Protein AF-A0A8J5WUC3-F1 (afdb_monomer)

Sequence (95 aa):
MAELIPGMQDDTVRTTLDTGCGIASWGGDLFGRGIMTLSLAPRDNHEAQVQFALERGIPTILGIISTQRLPFPSGAFDMAHCSRCLIPWTEFGGL

InterPro domains:
  IPR004159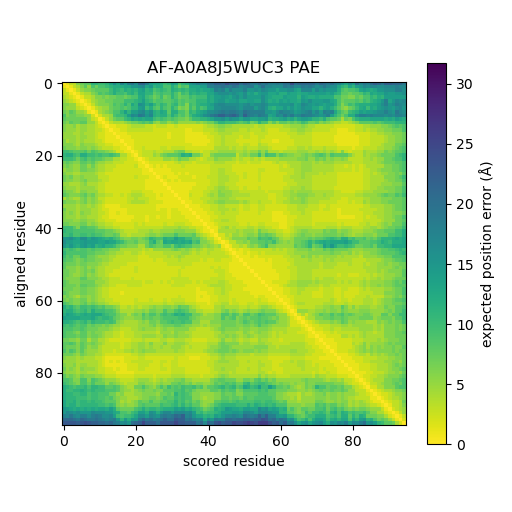 Putative S-adenosyl-L-methionine-dependent methyltransferase [PF03141] (2-94)
  IPR004159 Putative S-adenosyl-L-methionine-dependent methyltransferase [PTHR10108] (4-94)

Radius of gyration: 13.29 Å; Cα contacts (8 Å, |Δi|>4): 151; chains: 1; bounding box: 34×34×25 Å

Mean predicted aligned error: 5.8 Å

pLDDT: mean 82.18, std 10.24, range [51.19, 94.5]

Solvent-accessible surface area (backbone atoms only — not comparable to full-atom values): 5601 Å² total; per-residue (Å²): 88,44,91,84,41,81,86,42,56,76,85,76,56,54,33,30,36,33,34,48,32,59,56,28,61,65,39,46,58,38,42,78,71,71,24,48,29,44,21,30,29,60,80,56,98,53,57,66,30,42,52,52,19,44,76,72,70,36,53,58,46,76,41,57,74,71,86,40,83,71,102,60,64,88,82,72,42,72,39,79,46,65,56,88,55,89,53,59,56,71,58,92,72,51,128

Organism: Zizania palustris (NCBI:txid103762)

Secondary structure (DSSP, 8-state):
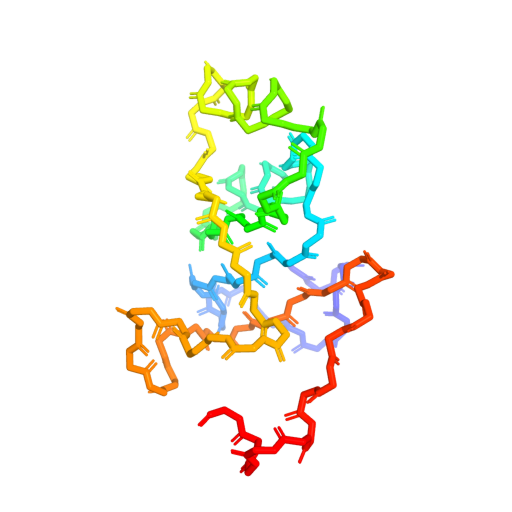-TTTSTT--TTS--EEEEES-TTTHHHHHHHHTT-EEEEEEESSTTHHHHHHHHHTT--EEEE-TTTS--SS-TT--SEEEESS----TTGGG--

Nearest PDB structures (foldseek):
  2azt-assembly1_A-2  TM=7.619E-01  e=1.896E-02  Homo sapiens
  7zkg-assembly1_A  TM=7.233E-01  e=3.224E-02  Streptomyces griseofuscus
  5d87-assembly1_A-2  TM=7.386E-01  e=1.387E-01  Staphylococcus aureus subsp. aureus str. Newman
  6zs7-assembly2_B  TM=6.566E-01  e=1.808E-01  Toxoplasma gondii ME49
  7mfj-assembly1_BBB  TM=5.576E-01  e=9.316E-02  Tetranychus urticae

Foldseek 3Di:
DCVVPPPDDPPLWAEEEEECCLLVPVLVVCVVVNHQYEYEYEPDPRVVSQVNNVVVVRHYDYDDQQPDDDPDDPPPGSYYHYDPDPRPCPPPPHD

Structure (mmCIF, N/CA/C/O backbone):
data_AF-A0A8J5WUC3-F1
#
_entry.id   AF-A0A8J5WUC3-F1
#
loop_
_atom_site.group_PDB
_atom_site.id
_atom_site.type_symbol
_atom_site.label_atom_id
_atom_site.label_alt_id
_atom_site.label_comp_id
_atom_site.label_asym_id
_atom_site.label_entity_id
_atom_site.label_seq_id
_atom_site.pdbx_PDB_ins_code
_atom_site.Cartn_x
_atom_site.Cartn_y
_atom_site.Cartn_z
_atom_site.occupancy
_atom_site.B_iso_or_equiv
_atom_site.auth_seq_id
_atom_site.auth_comp_id
_atom_site.auth_asym_id
_atom_site.auth_atom_id
_atom_site.pdbx_PDB_model_num
ATOM 1 N N . MET A 1 1 ? -17.791 2.010 0.852 1.00 58.31 1 MET A N 1
ATOM 2 C CA . MET A 1 1 ? -16.861 0.939 0.405 1.00 58.31 1 MET A CA 1
ATOM 3 C C . MET A 1 1 ? -17.519 -0.224 -0.344 1.00 58.31 1 MET A C 1
ATOM 5 O O . MET A 1 1 ? -16.850 -0.849 -1.162 1.00 58.31 1 MET A O 1
ATOM 9 N N . ALA A 1 2 ? -18.810 -0.493 -0.132 1.00 59.56 2 ALA A N 1
ATOM 10 C CA . ALA A 1 2 ? -19.521 -1.616 -0.756 1.00 59.56 2 ALA A CA 1
ATOM 11 C C . ALA A 1 2 ? -19.487 -1.666 -2.303 1.00 59.56 2 ALA A C 1
ATOM 13 O O . ALA A 1 2 ? -19.662 -2.737 -2.874 1.00 59.56 2 ALA A O 1
ATOM 14 N N . GLU A 1 3 ? -19.260 -0.530 -2.975 1.00 64.56 3 GLU A N 1
ATOM 15 C CA . GLU A 1 3 ? -19.136 -0.449 -4.441 1.00 64.56 3 GLU A CA 1
ATOM 16 C C . GLU A 1 3 ? -17.782 -0.970 -4.963 1.00 64.56 3 GLU A C 1
ATOM 18 O O . GLU A 1 3 ? -17.712 -1.501 -6.067 1.00 64.56 3 GLU A O 1
ATOM 23 N N . LEU A 1 4 ? -16.713 -0.862 -4.162 1.00 66.19 4 LEU A N 1
ATOM 24 C CA . LEU A 1 4 ? -15.366 -1.333 -4.511 1.00 66.19 4 LEU A CA 1
ATOM 25 C C . LEU A 1 4 ? -15.168 -2.809 -4.139 1.00 66.19 4 LEU A C 1
ATOM 27 O O . LEU A 1 4 ? -14.581 -3.566 -4.908 1.00 66.19 4 LEU A O 1
ATOM 31 N N . ILE A 1 5 ? -15.647 -3.216 -2.957 1.00 70.00 5 ILE A N 1
ATOM 32 C CA . ILE A 1 5 ? -15.571 -4.597 -2.465 1.00 70.00 5 ILE A CA 1
ATOM 33 C C . ILE A 1 5 ? -16.943 -4.982 -1.894 1.00 70.00 5 ILE A C 1
ATOM 35 O O . ILE A 1 5 ? -17.347 -4.448 -0.853 1.00 70.00 5 ILE A O 1
ATOM 39 N N . PRO A 1 6 ? -17.671 -5.910 -2.543 1.00 67.50 6 PRO A N 1
ATOM 40 C CA . PRO A 1 6 ? -18.962 -6.372 -2.054 1.00 67.50 6 PRO A CA 1
ATOM 41 C C . PRO A 1 6 ? -18.855 -6.922 -0.628 1.00 67.50 6 PRO A C 1
ATOM 43 O O . PRO A 1 6 ? -18.010 -7.765 -0.338 1.00 67.50 6 PRO A O 1
ATOM 46 N N . GLY A 1 7 ? -19.721 -6.448 0.269 1.00 66.94 7 GLY A N 1
ATOM 47 C CA . GLY A 1 7 ? -19.759 -6.891 1.667 1.00 66.94 7 GLY A CA 1
ATOM 48 C C . GLY A 1 7 ? -18.855 -6.113 2.630 1.00 66.94 7 GLY A C 1
ATOM 49 O O . GLY A 1 7 ? -19.002 -6.283 3.839 1.00 66.94 7 GLY A O 1
ATOM 50 N N . MET A 1 8 ? -17.992 -5.214 2.144 1.00 67.31 8 MET A N 1
ATOM 51 C CA . MET A 1 8 ? -17.302 -4.266 3.021 1.00 67.31 8 MET A CA 1
ATOM 52 C C . MET A 1 8 ? -18.237 -3.131 3.439 1.00 67.31 8 MET A C 1
ATOM 54 O O . MET A 1 8 ? -18.604 -2.272 2.631 1.00 67.31 8 MET A O 1
ATOM 58 N N . GLN A 1 9 ? -18.599 -3.129 4.720 1.00 67.81 9 GLN A N 1
ATOM 59 C CA . GLN A 1 9 ? -19.277 -2.004 5.359 1.00 67.81 9 GLN A CA 1
ATOM 60 C C . GLN A 1 9 ? -18.275 -0.875 5.617 1.00 67.81 9 GLN A C 1
ATOM 62 O O . GLN A 1 9 ? -17.069 -1.116 5.744 1.00 67.81 9 GLN A O 1
ATOM 67 N N . ASP A 1 10 ? -18.763 0.358 5.689 1.00 70.69 10 ASP A N 1
ATOM 68 C CA . ASP A 1 10 ? -17.921 1.492 6.063 1.00 70.69 10 ASP A CA 1
ATOM 69 C C . ASP A 1 10 ? -17.346 1.268 7.486 1.00 70.69 10 ASP A C 1
ATOM 71 O O . ASP A 1 10 ? -17.931 0.543 8.291 1.00 70.69 10 ASP A O 1
ATOM 75 N N . ASP A 1 11 ? -16.148 1.794 7.758 1.00 73.94 11 ASP A N 1
ATOM 76 C CA . ASP A 1 11 ? -15.333 1.589 8.978 1.00 73.94 11 ASP A CA 1
ATOM 77 C C . ASP A 1 11 ? -14.747 0.187 9.246 1.00 73.94 11 ASP A C 1
ATOM 79 O O . ASP A 1 11 ? -13.982 0.033 10.203 1.00 73.94 11 ASP A O 1
ATOM 83 N N . THR A 1 12 ? -15.026 -0.827 8.417 1.00 83.62 12 THR A N 1
ATOM 84 C CA . THR A 1 12 ? -14.424 -2.173 8.588 1.00 83.62 12 THR A CA 1
ATOM 85 C C . THR A 1 12 ? -12.935 -2.236 8.251 1.00 83.62 12 THR A C 1
ATOM 87 O O . THR A 1 12 ? -12.232 -3.106 8.755 1.00 83.62 12 THR A O 1
ATOM 90 N N . VAL A 1 13 ? -12.456 -1.315 7.415 1.00 88.38 13 VAL A N 1
ATOM 91 C CA . VAL A 1 13 ? -11.060 -1.206 6.982 1.00 88.38 13 VAL A CA 1
ATOM 92 C C . VAL A 1 13 ? -10.614 0.220 7.230 1.00 88.38 13 VAL A C 1
ATOM 94 O O . VAL A 1 13 ? -11.255 1.165 6.772 1.00 88.38 13 VAL A O 1
ATOM 97 N N . ARG A 1 14 ? -9.521 0.372 7.971 1.00 90.69 14 ARG A N 1
ATOM 98 C CA . ARG A 1 14 ? -8.936 1.658 8.356 1.00 90.69 14 ARG A CA 1
ATOM 99 C C . ARG A 1 14 ? -7.525 1.803 7.826 1.00 90.69 14 ARG A C 1
ATOM 101 O O . ARG A 1 14 ? -7.120 2.917 7.500 1.00 90.69 14 ARG A O 1
ATOM 108 N N . THR A 1 15 ? -6.794 0.695 7.729 1.00 93.56 15 THR A N 1
ATOM 109 C CA . THR A 1 15 ? -5.437 0.661 7.191 1.00 93.56 15 THR A CA 1
ATOM 110 C C . THR A 1 15 ? -5.318 -0.330 6.043 1.00 93.56 15 THR A C 1
ATOM 112 O O . THR A 1 15 ? -5.904 -1.412 6.041 1.00 93.56 15 THR A O 1
ATOM 115 N N . THR A 1 16 ? -4.559 0.043 5.020 1.00 92.81 16 THR A N 1
ATOM 116 C CA . THR A 1 16 ? -4.377 -0.783 3.824 1.00 92.81 16 THR A CA 1
ATOM 117 C C . THR A 1 16 ? -2.929 -0.747 3.355 1.00 92.81 16 THR A C 1
ATOM 119 O O . THR A 1 16 ? -2.295 0.307 3.362 1.00 92.81 16 THR A O 1
ATOM 122 N N . LEU A 1 17 ? -2.407 -1.900 2.943 1.00 91.56 17 LEU A N 1
ATOM 123 C CA . LEU A 1 17 ? -1.117 -2.026 2.272 1.00 91.56 17 LEU A CA 1
ATOM 124 C C . LEU A 1 17 ? -1.344 -2.154 0.760 1.00 91.56 17 LEU A C 1
ATOM 126 O O . LEU A 1 17 ? -1.941 -3.132 0.318 1.00 91.56 17 LEU A O 1
ATOM 130 N N . ASP A 1 18 ? -0.854 -1.202 -0.031 1.00 91.56 18 ASP A N 1
ATOM 131 C CA . ASP A 1 18 ? -0.922 -1.233 -1.498 1.00 91.56 18 ASP A CA 1
ATOM 132 C C . ASP A 1 18 ? 0.452 -1.554 -2.089 1.00 91.56 18 ASP A C 1
ATOM 134 O O . ASP A 1 18 ? 1.362 -0.731 -2.057 1.00 91.56 18 ASP A O 1
ATOM 138 N N . THR A 1 19 ? 0.629 -2.759 -2.622 1.00 88.19 19 THR A N 1
ATOM 139 C CA . THR A 1 19 ? 1.902 -3.200 -3.206 1.00 88.19 19 THR A CA 1
ATOM 140 C C . THR A 1 19 ? 1.893 -3.084 -4.728 1.00 88.19 19 THR A C 1
ATOM 142 O O . THR A 1 19 ? 0.892 -3.367 -5.391 1.00 88.19 19 THR A O 1
ATOM 145 N N . GLY A 1 20 ? 3.025 -2.667 -5.304 1.00 81.56 20 GLY A N 1
ATOM 146 C CA . GLY A 1 20 ? 3.103 -2.399 -6.744 1.00 81.56 20 GLY A CA 1
ATOM 147 C C . GLY A 1 20 ? 2.277 -1.171 -7.134 1.00 81.56 20 GLY A C 1
ATOM 148 O O . GLY A 1 20 ? 1.608 -1.170 -8.164 1.00 81.56 20 GLY A O 1
ATOM 149 N N . CYS A 1 21 ? 2.294 -0.146 -6.281 1.00 81.50 21 CYS A N 1
ATOM 150 C CA . CYS A 1 21 ? 1.393 1.004 -6.334 1.00 81.50 21 CYS A CA 1
ATOM 151 C C . CYS A 1 21 ? 1.694 2.003 -7.467 1.00 81.50 21 CYS A C 1
ATOM 153 O O . CYS A 1 21 ? 0.871 2.871 -7.761 1.00 81.50 21 CYS A O 1
ATOM 155 N N . GLY A 1 22 ? 2.883 1.933 -8.079 1.00 84.62 22 GLY A N 1
ATOM 156 C CA . GLY A 1 22 ? 3.373 2.939 -9.022 1.00 84.62 22 GLY A CA 1
ATOM 157 C C . GLY A 1 22 ? 3.286 4.348 -8.426 1.00 84.62 22 GLY A C 1
ATOM 158 O O . GLY A 1 22 ? 3.934 4.643 -7.428 1.00 84.62 22 GLY A O 1
ATOM 159 N N . ILE A 1 23 ? 2.412 5.189 -8.991 1.00 89.00 23 ILE A N 1
ATOM 160 C CA . ILE A 1 23 ? 2.115 6.558 -8.518 1.00 89.00 23 ILE A CA 1
ATOM 161 C C . ILE A 1 23 ? 1.060 6.636 -7.390 1.00 89.00 23 ILE A C 1
ATOM 163 O O . ILE A 1 23 ? 0.484 7.700 -7.161 1.00 89.00 23 ILE A O 1
ATOM 167 N N . ALA A 1 24 ? 0.767 5.516 -6.724 1.00 92.31 24 ALA A N 1
ATOM 168 C CA . ALA A 1 24 ? -0.159 5.399 -5.591 1.00 92.31 24 ALA A CA 1
ATOM 169 C C . ALA A 1 24 ? -1.605 5.856 -5.876 1.00 92.31 24 ALA A C 1
ATOM 171 O O . ALA A 1 24 ? -2.292 6.386 -5.003 1.00 92.31 24 ALA A O 1
ATOM 172 N N . SER A 1 25 ? -2.095 5.649 -7.103 1.00 90.50 25 SER A N 1
ATOM 173 C CA . SER A 1 25 ? -3.4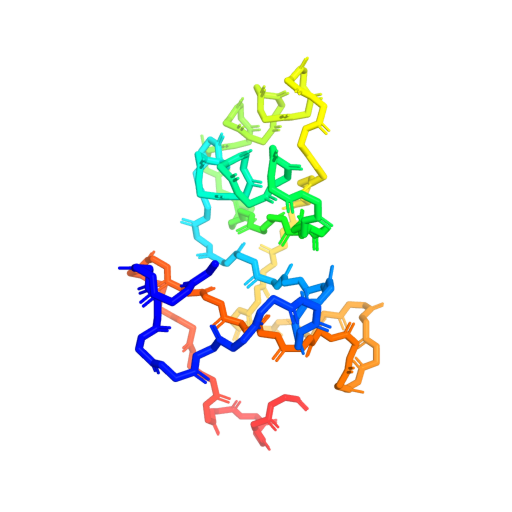43 6.084 -7.506 1.00 90.50 25 SER A CA 1
ATOM 174 C C . SER A 1 25 ? -4.552 5.475 -6.646 1.00 90.50 25 SER A C 1
ATOM 176 O O . SER A 1 25 ? -5.479 6.182 -6.259 1.00 90.50 25 SER A O 1
ATOM 178 N N . TRP A 1 26 ? -4.457 4.178 -6.341 1.00 90.12 26 TRP A N 1
ATOM 179 C CA . TRP A 1 26 ? -5.463 3.482 -5.539 1.00 90.12 26 TRP A CA 1
ATOM 180 C C . TRP A 1 26 ? -5.404 3.901 -4.069 1.00 90.12 26 TRP A C 1
ATOM 182 O O . TRP A 1 26 ? -6.434 4.250 -3.495 1.00 90.12 26 TRP A O 1
ATOM 192 N N . GLY A 1 27 ? -4.198 3.995 -3.497 1.00 90.94 27 GLY A N 1
ATOM 193 C CA . GLY A 1 27 ? -4.014 4.564 -2.163 1.00 90.94 27 GLY A CA 1
ATOM 194 C C . GLY A 1 27 ? -4.555 5.990 -2.036 1.00 90.94 27 GLY A C 1
ATOM 195 O O . GLY A 1 27 ? -5.135 6.330 -1.010 1.00 90.94 27 GLY A O 1
ATOM 196 N N . GLY A 1 28 ? -4.455 6.801 -3.093 1.00 91.62 28 GLY A N 1
ATOM 197 C CA . GLY A 1 28 ? -5.072 8.126 -3.153 1.00 91.62 28 GLY A CA 1
ATOM 198 C C . GLY A 1 28 ? -6.604 8.115 -3.151 1.00 91.62 28 GLY A C 1
ATOM 199 O O . GLY A 1 28 ? -7.205 8.924 -2.443 1.00 91.62 28 GLY A O 1
ATOM 200 N N . ASP A 1 29 ? -7.244 7.202 -3.892 1.00 90.50 29 ASP A N 1
ATOM 201 C CA . ASP A 1 29 ? -8.710 7.048 -3.864 1.00 90.50 29 ASP A CA 1
ATOM 202 C C . ASP A 1 2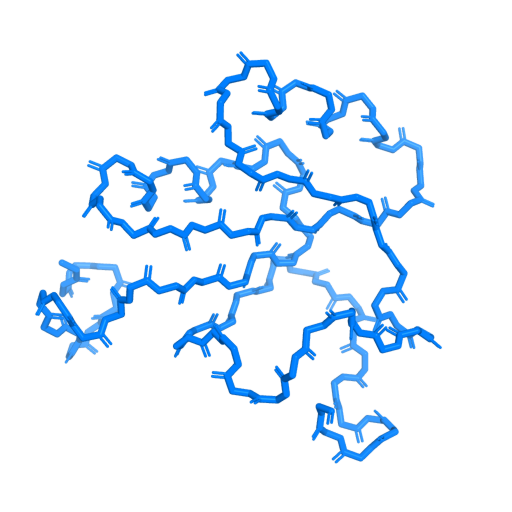9 ? -9.199 6.622 -2.471 1.00 90.50 29 ASP A C 1
ATOM 204 O O . ASP A 1 29 ? -10.143 7.204 -1.937 1.00 90.50 29 ASP A O 1
ATOM 208 N N . LEU A 1 30 ? -8.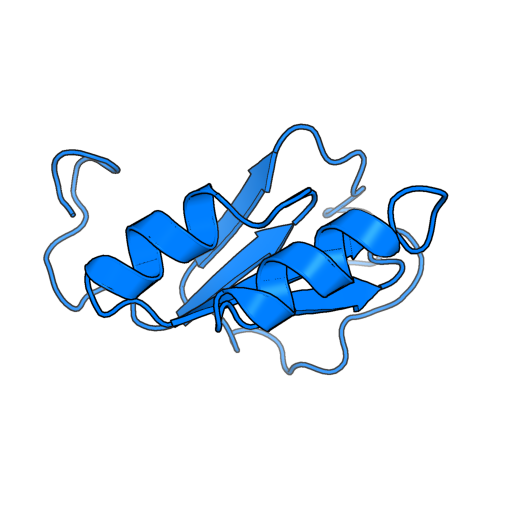504 5.671 -1.837 1.00 89.62 30 LEU A N 1
ATOM 209 C CA . LEU A 1 30 ? -8.810 5.218 -0.479 1.00 89.62 30 LEU A CA 1
ATOM 210 C C . LEU A 1 30 ? -8.580 6.305 0.576 1.00 89.62 30 LEU A C 1
ATOM 212 O O . LEU A 1 30 ? -9.402 6.464 1.482 1.00 89.62 30 LEU A O 1
ATOM 216 N N . PHE A 1 31 ? -7.520 7.102 0.434 1.00 88.81 31 PHE A N 1
ATOM 217 C CA . PHE A 1 31 ? -7.242 8.216 1.338 1.00 88.81 31 PHE A CA 1
ATOM 218 C C . PHE A 1 31 ? -8.367 9.258 1.317 1.00 88.81 31 PHE A C 1
ATOM 220 O O . PHE A 1 31 ? -8.817 9.705 2.372 1.00 88.81 31 PHE A O 1
ATOM 227 N N . GLY A 1 32 ? -8.908 9.573 0.132 1.00 84.75 32 GLY A N 1
ATOM 228 C CA . GLY A 1 32 ? -10.081 10.445 -0.016 1.00 84.75 32 GLY A CA 1
ATOM 229 C C . GLY A 1 32 ? -11.355 9.908 0.650 1.00 84.75 32 GLY A C 1
ATOM 230 O O . GLY A 1 32 ? -12.284 10.671 0.908 1.00 84.75 32 GLY A O 1
ATOM 231 N N . ARG A 1 33 ? -11.392 8.610 0.970 1.00 86.00 33 ARG A N 1
ATOM 232 C CA . ARG A 1 33 ? -12.494 7.921 1.659 1.00 86.00 33 ARG A CA 1
ATOM 233 C C . ARG A 1 33 ? -12.217 7.692 3.150 1.00 86.00 33 ARG A C 1
ATOM 235 O O . ARG A 1 33 ? -13.002 7.014 3.805 1.00 86.00 33 ARG A O 1
ATOM 242 N N . GLY A 1 34 ? -11.123 8.240 3.686 1.00 87.75 34 GLY A N 1
ATOM 243 C CA . GLY A 1 34 ? -10.744 8.103 5.096 1.00 87.75 34 GLY A CA 1
ATOM 244 C C . GLY A 1 34 ? -9.999 6.810 5.441 1.00 87.75 34 GLY A C 1
ATOM 245 O O . GLY A 1 34 ? -9.827 6.514 6.621 1.00 87.75 34 GLY A O 1
ATOM 246 N N . ILE A 1 35 ? -9.538 6.049 4.444 1.00 90.62 35 ILE A N 1
ATOM 247 C CA . ILE A 1 35 ? -8.764 4.818 4.645 1.00 90.62 35 ILE A CA 1
ATOM 248 C C . ILE A 1 35 ? -7.278 5.134 4.477 1.00 90.62 35 ILE A C 1
ATOM 250 O O . ILE A 1 35 ? -6.822 5.548 3.407 1.00 90.62 35 ILE A O 1
ATOM 254 N N . MET A 1 36 ? -6.498 4.921 5.536 1.00 92.38 36 MET A N 1
ATOM 255 C CA . MET A 1 36 ? -5.061 5.168 5.519 1.00 92.38 36 MET A CA 1
ATOM 256 C C . MET A 1 36 ? -4.354 4.074 4.718 1.00 92.38 36 MET A C 1
ATOM 258 O O . MET A 1 36 ? -4.217 2.940 5.176 1.00 92.38 36 MET A O 1
ATOM 262 N N . THR A 1 37 ? -3.869 4.421 3.529 1.00 93.81 37 THR A N 1
ATOM 263 C CA . THR A 1 37 ? -3.164 3.469 2.666 1.00 93.81 37 THR A CA 1
ATOM 264 C C . THR A 1 37 ? -1.673 3.751 2.662 1.00 93.81 37 THR A C 1
ATOM 266 O O . THR A 1 37 ? -1.249 4.851 2.313 1.00 93.81 37 THR A O 1
ATOM 269 N N . LEU A 1 38 ? -0.879 2.743 3.019 1.00 93.25 38 LEU A N 1
ATOM 270 C CA . LEU A 1 38 ? 0.557 2.751 2.798 1.00 93.25 38 LEU A CA 1
ATOM 271 C C . LEU A 1 38 ? 0.857 2.082 1.461 1.00 93.25 38 LEU A C 1
ATOM 273 O O . LEU A 1 38 ? 0.644 0.882 1.289 1.00 93.25 38 LEU A O 1
ATOM 277 N N . SER A 1 39 ? 1.387 2.866 0.537 1.00 92.00 39 SER A N 1
ATOM 278 C CA . SER A 1 39 ? 1.767 2.406 -0.791 1.00 92.00 39 SER A CA 1
ATOM 279 C C . SER A 1 39 ? 3.233 1.969 -0.803 1.00 92.00 39 SER A C 1
ATOM 281 O O . SER A 1 39 ? 4.106 2.647 -0.264 1.00 92.00 39 SER A O 1
ATOM 283 N N . LEU A 1 40 ? 3.525 0.815 -1.390 1.00 89.19 40 LEU A N 1
ATOM 284 C CA . LEU A 1 40 ? 4.868 0.267 -1.508 1.00 89.19 40 LEU A CA 1
ATOM 285 C C . LEU A 1 40 ? 5.214 0.076 -2.977 1.00 89.19 40 LEU A C 1
ATOM 287 O O . LEU A 1 40 ? 4.608 -0.740 -3.684 1.00 89.19 40 LEU A O 1
ATOM 291 N N . ALA A 1 41 ? 6.247 0.792 -3.406 1.00 85.81 41 ALA A N 1
ATOM 292 C CA . ALA A 1 41 ? 6.859 0.580 -4.702 1.00 85.81 41 ALA A CA 1
ATOM 293 C C . ALA A 1 41 ? 8.125 -0.278 -4.555 1.00 85.81 41 ALA A C 1
ATOM 295 O O . ALA A 1 41 ? 8.868 -0.128 -3.573 1.00 85.81 41 ALA A O 1
ATOM 296 N N . PRO A 1 42 ? 8.393 -1.173 -5.520 1.00 77.50 42 PRO A N 1
ATOM 297 C CA . PRO A 1 42 ? 9.687 -1.829 -5.607 1.00 77.50 42 PRO A CA 1
ATOM 298 C C . PRO A 1 42 ? 10.796 -0.779 -5.720 1.00 77.50 42 PRO A C 1
ATOM 300 O O . PRO A 1 42 ? 10.636 0.253 -6.371 1.00 77.50 42 PRO A O 1
ATOM 303 N N . ARG A 1 43 ? 11.940 -1.042 -5.084 1.00 77.00 43 ARG A N 1
ATOM 304 C CA . ARG A 1 43 ? 13.141 -0.220 -5.264 1.00 77.00 43 ARG A CA 1
ATOM 305 C C . ARG A 1 43 ? 13.788 -0.524 -6.616 1.00 77.00 43 ARG A C 1
ATOM 307 O O . ARG A 1 43 ? 14.756 -1.277 -6.694 1.00 77.00 43 ARG A O 1
ATOM 314 N N . ASP A 1 44 ? 13.208 0.025 -7.671 1.00 74.25 44 ASP A N 1
ATOM 315 C CA . ASP A 1 44 ? 13.648 -0.134 -9.053 1.00 74.25 44 ASP A CA 1
ATOM 316 C C . ASP A 1 44 ? 13.754 1.233 -9.759 1.00 74.25 44 ASP A C 1
ATOM 318 O O . ASP A 1 44 ? 13.931 2.272 -9.128 1.00 74.25 44 ASP A O 1
ATOM 322 N N . ASN A 1 45 ? 13.677 1.255 -11.086 1.00 75.56 45 ASN A N 1
ATOM 323 C CA . ASN A 1 45 ? 13.725 2.473 -11.895 1.00 75.56 45 ASN A CA 1
ATOM 324 C C . ASN A 1 45 ? 12.520 3.423 -11.705 1.00 75.56 45 ASN A C 1
ATOM 326 O O . ASN A 1 45 ? 12.477 4.471 -12.352 1.00 75.56 45 ASN A O 1
ATOM 330 N N . HIS A 1 46 ? 11.557 3.097 -10.838 1.00 74.31 46 HIS A N 1
ATOM 331 C CA . HIS A 1 46 ? 10.353 3.887 -10.591 1.00 74.31 46 HIS A CA 1
ATOM 332 C C . HIS A 1 46 ? 10.415 4.754 -9.318 1.00 74.31 46 HIS A C 1
ATOM 334 O O . HIS A 1 46 ? 9.376 5.239 -8.875 1.00 74.31 46 HIS A O 1
ATOM 340 N N . GLU A 1 47 ? 11.596 5.033 -8.747 1.00 82.50 47 GLU A N 1
ATOM 341 C CA . GLU A 1 47 ? 11.743 5.912 -7.562 1.00 82.50 47 GLU A CA 1
ATOM 342 C C . GLU A 1 47 ? 11.048 7.281 -7.729 1.00 82.50 47 GLU A C 1
ATOM 344 O O . GLU A 1 47 ? 10.434 7.796 -6.794 1.00 82.50 47 GLU A O 1
ATOM 349 N N . ALA A 1 48 ? 11.048 7.839 -8.944 1.00 86.25 48 ALA A N 1
ATOM 350 C CA . ALA A 1 48 ? 10.348 9.089 -9.249 1.00 86.25 48 ALA A CA 1
ATOM 351 C C . ALA A 1 48 ? 8.818 9.004 -9.055 1.00 86.25 48 ALA A C 1
ATOM 353 O O . ALA A 1 48 ? 8.180 10.006 -8.738 1.00 86.25 48 ALA A O 1
ATOM 354 N N . GLN A 1 49 ? 8.215 7.821 -9.210 1.00 86.25 49 GLN A N 1
ATOM 355 C CA . GLN A 1 49 ? 6.780 7.620 -8.978 1.00 86.25 49 GLN A CA 1
ATOM 356 C C . GLN A 1 49 ? 6.437 7.684 -7.486 1.00 86.25 49 GLN A C 1
ATOM 358 O O . GLN A 1 49 ? 5.396 8.232 -7.126 1.00 86.25 49 GLN A O 1
ATOM 363 N N . VAL A 1 50 ? 7.341 7.203 -6.624 1.00 89.06 50 VAL A N 1
ATOM 364 C CA . VAL A 1 50 ? 7.215 7.338 -5.165 1.00 89.06 50 VAL A CA 1
ATOM 365 C C . VAL A 1 50 ? 7.301 8.797 -4.754 1.00 89.06 50 VAL A C 1
ATOM 367 O O . VAL A 1 50 ? 6.464 9.260 -3.984 1.00 89.06 50 VAL A O 1
ATOM 370 N N . GLN A 1 51 ? 8.265 9.537 -5.302 1.00 90.62 51 GLN A N 1
ATOM 371 C CA . GLN A 1 51 ? 8.387 10.966 -5.029 1.00 90.62 51 GLN A CA 1
ATOM 372 C C . GLN A 1 51 ? 7.110 11.719 -5.426 1.00 90.62 51 GLN A C 1
ATOM 374 O O . GLN A 1 51 ? 6.575 12.487 -4.632 1.00 90.62 51 GLN A O 1
ATOM 379 N N . PHE A 1 52 ? 6.566 11.435 -6.609 1.00 91.69 52 PHE A N 1
ATOM 380 C CA . PHE A 1 52 ? 5.309 12.031 -7.057 1.00 91.69 52 PHE A CA 1
ATOM 381 C C . PHE A 1 52 ? 4.120 11.687 -6.139 1.00 91.69 52 PHE A C 1
ATOM 383 O O . PHE A 1 52 ? 3.286 12.544 -5.848 1.00 91.69 52 PHE A O 1
ATOM 390 N 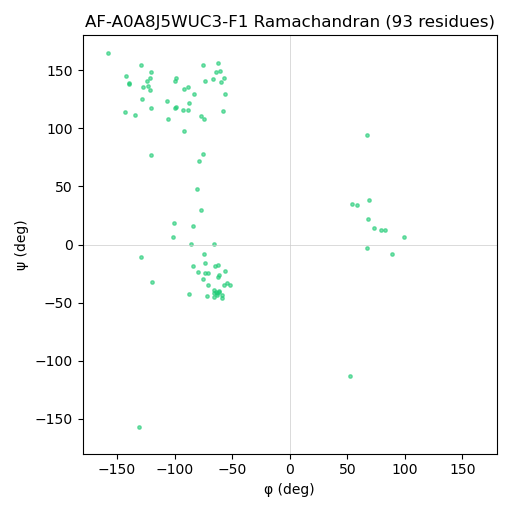N . ALA A 1 53 ? 4.030 10.446 -5.654 1.00 92.56 53 ALA A N 1
ATOM 391 C CA . ALA A 1 53 ? 2.998 10.047 -4.698 1.00 92.56 53 ALA A CA 1
ATOM 392 C C . ALA A 1 53 ? 3.125 10.801 -3.360 1.00 92.56 53 ALA A C 1
ATOM 394 O O . ALA A 1 53 ? 2.123 11.282 -2.822 1.00 92.56 53 ALA A O 1
ATOM 395 N N . LEU A 1 54 ? 4.354 10.969 -2.863 1.00 92.94 54 LEU A N 1
ATOM 396 C CA . LEU A 1 54 ? 4.648 11.738 -1.651 1.00 92.94 54 LEU A CA 1
ATOM 397 C C . LEU A 1 54 ? 4.308 13.226 -1.811 1.00 92.94 54 LEU A C 1
ATOM 399 O O . LEU A 1 54 ? 3.720 13.812 -0.905 1.00 92.94 54 LEU A O 1
ATOM 403 N N . GLU A 1 55 ? 4.597 13.828 -2.967 1.00 94.50 55 GLU A N 1
ATOM 404 C CA . GLU A 1 55 ? 4.223 15.218 -3.287 1.00 94.50 55 GLU A CA 1
ATOM 405 C C . GLU A 1 55 ? 2.704 15.438 -3.291 1.00 94.50 55 GLU A C 1
ATOM 407 O O . GLU A 1 55 ? 2.228 16.537 -3.014 1.00 94.50 55 GLU A O 1
ATOM 412 N N . ARG A 1 56 ? 1.929 14.378 -3.545 1.00 92.25 56 ARG A N 1
ATOM 413 C CA . ARG A 1 56 ? 0.462 14.372 -3.443 1.00 92.25 56 ARG A CA 1
ATOM 414 C C . ARG A 1 56 ? -0.055 14.076 -2.032 1.00 92.25 56 ARG A C 1
ATOM 416 O O . ARG A 1 56 ? -1.268 14.021 -1.840 1.00 92.25 56 ARG A O 1
ATOM 423 N N . GLY A 1 57 ? 0.836 13.877 -1.061 1.00 91.44 57 GLY A N 1
ATOM 424 C CA . GLY A 1 57 ? 0.498 13.571 0.329 1.00 91.44 57 GLY A CA 1
ATOM 425 C C . GLY A 1 57 ? 0.107 12.114 0.582 1.00 91.44 57 GLY A C 1
ATOM 426 O O . GLY A 1 57 ? -0.418 11.816 1.652 1.00 91.44 57 GLY A O 1
ATOM 427 N N . ILE A 1 58 ? 0.346 11.206 -0.372 1.00 93.50 58 ILE A N 1
ATOM 428 C CA . ILE A 1 58 ? 0.009 9.790 -0.211 1.00 93.50 58 ILE A CA 1
ATOM 429 C C . ILE A 1 58 ? 1.177 9.062 0.464 1.00 93.50 58 ILE A C 1
ATOM 431 O O . ILE A 1 58 ? 2.286 9.063 -0.086 1.00 93.50 58 ILE A O 1
ATOM 435 N N . PRO A 1 59 ? 0.967 8.414 1.627 1.00 93.56 59 PRO A N 1
ATOM 436 C CA . PRO A 1 59 ? 2.020 7.670 2.306 1.00 93.56 59 PRO A CA 1
ATOM 437 C C . PRO A 1 59 ? 2.581 6.580 1.395 1.00 93.56 59 PRO A C 1
ATOM 439 O O . PRO A 1 59 ? 1.880 5.635 1.033 1.00 93.56 59 PRO A O 1
ATOM 442 N N . THR A 1 60 ? 3.851 6.716 1.017 1.00 92.69 60 THR A N 1
ATOM 443 C CA . THR A 1 60 ? 4.506 5.800 0.080 1.00 92.69 60 THR A CA 1
ATOM 444 C C . THR A 1 60 ? 5.931 5.504 0.531 1.00 92.69 60 THR A C 1
ATOM 446 O O . THR A 1 60 ? 6.643 6.404 0.973 1.00 92.69 60 THR A O 1
ATOM 449 N N . ILE A 1 61 ? 6.356 4.245 0.426 1.00 88.88 61 ILE A N 1
ATOM 450 C CA . ILE A 1 61 ? 7.714 3.800 0.752 1.00 88.88 61 ILE A CA 1
ATOM 451 C C . ILE A 1 61 ? 8.321 2.972 -0.381 1.00 88.88 61 ILE A C 1
ATOM 453 O O . ILE A 1 61 ? 7.617 2.321 -1.155 1.00 88.88 61 ILE A O 1
ATOM 457 N N . LEU A 1 62 ? 9.651 2.966 -0.440 1.00 87.06 62 LEU A N 1
ATOM 458 C CA . LEU A 1 62 ? 10.419 2.022 -1.249 1.00 87.06 62 LEU A CA 1
ATOM 459 C C . LEU A 1 62 ? 10.690 0.756 -0.432 1.00 87.06 62 LEU A C 1
ATOM 461 O O . LEU A 1 62 ? 11.094 0.839 0.729 1.00 87.06 62 LEU A O 1
ATOM 465 N N . GLY A 1 63 ? 10.518 -0.416 -1.041 1.00 81.19 63 GLY A N 1
ATOM 466 C CA . GLY A 1 63 ? 10.792 -1.696 -0.385 1.00 81.19 63 GLY A CA 1
ATOM 467 C C . GLY A 1 63 ? 11.048 -2.838 -1.366 1.00 81.19 63 GLY A C 1
ATOM 468 O O . GLY A 1 63 ? 10.758 -2.732 -2.554 1.00 81.19 63 GLY A O 1
ATOM 469 N N . ILE A 1 64 ? 11.601 -3.948 -0.866 1.00 79.06 64 ILE A N 1
ATOM 470 C CA . ILE A 1 64 ? 11.838 -5.180 -1.639 1.00 79.06 64 ILE A CA 1
ATOM 471 C C . ILE A 1 64 ? 11.077 -6.321 -0.963 1.00 79.06 64 ILE A C 1
ATOM 473 O O . ILE A 1 64 ? 11.639 -7.139 -0.243 1.00 79.06 64 ILE A O 1
ATOM 477 N N . ILE A 1 65 ? 9.763 -6.356 -1.166 1.00 73.81 65 ILE A N 1
ATOM 478 C CA . ILE A 1 65 ? 8.871 -7.249 -0.413 1.00 73.81 65 ILE A CA 1
ATOM 479 C C . ILE A 1 65 ? 8.963 -8.728 -0.851 1.00 73.81 65 ILE A C 1
ATOM 481 O O . ILE A 1 65 ? 8.399 -9.598 -0.201 1.00 73.81 65 ILE A O 1
ATOM 485 N N . SER A 1 66 ? 9.684 -9.036 -1.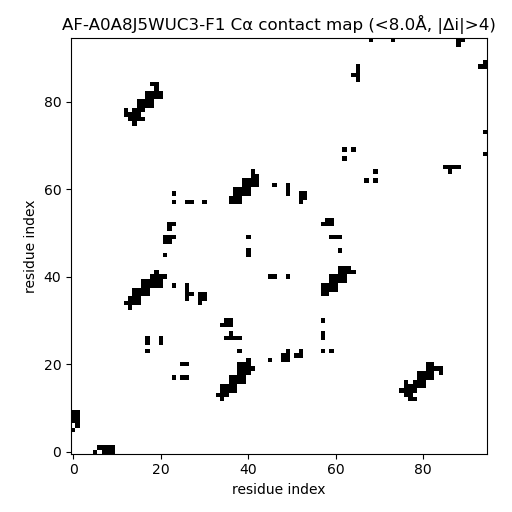936 1.00 70.38 66 SER A N 1
ATOM 486 C CA . SER A 1 66 ? 9.901 -10.418 -2.389 1.00 70.38 66 SER A CA 1
ATOM 487 C C . SER A 1 66 ? 10.996 -11.155 -1.616 1.00 70.38 66 SER A C 1
ATOM 489 O O . SER A 1 66 ? 10.998 -12.381 -1.589 1.00 70.38 66 SER A O 1
ATOM 491 N N . THR A 1 67 ? 11.937 -10.430 -1.007 1.00 74.06 67 THR A N 1
ATOM 492 C CA . THR A 1 67 ? 13.089 -11.015 -0.298 1.00 74.06 67 THR A CA 1
ATOM 493 C C . THR A 1 67 ? 13.276 -10.461 1.109 1.00 74.06 67 THR A C 1
ATOM 495 O O . THR A 1 67 ? 14.076 -10.996 1.875 1.00 74.06 67 THR A O 1
ATOM 498 N N . GLN A 1 68 ? 12.560 -9.392 1.467 1.00 77.50 68 GLN A N 1
ATOM 499 C CA . GLN A 1 68 ? 12.661 -8.736 2.765 1.00 77.50 68 GLN A CA 1
ATOM 500 C C . GLN A 1 68 ? 11.285 -8.601 3.406 1.00 77.50 68 GLN A C 1
ATOM 502 O O . GLN A 1 68 ? 10.317 -8.175 2.776 1.00 77.50 68 GLN A O 1
ATOM 507 N N . ARG A 1 69 ? 11.224 -8.923 4.700 1.00 77.25 69 ARG A N 1
ATOM 508 C CA . ARG A 1 69 ? 10.035 -8.700 5.520 1.00 77.25 69 ARG A CA 1
ATOM 509 C C . ARG A 1 69 ? 9.799 -7.200 5.683 1.00 77.25 69 ARG A C 1
ATOM 511 O O . ARG A 1 69 ? 10.744 -6.431 5.858 1.00 77.25 69 ARG A O 1
ATOM 518 N N . LEU A 1 70 ? 8.533 -6.791 5.671 1.00 80.69 70 LEU A N 1
ATOM 519 C CA . LEU A 1 70 ? 8.171 -5.412 5.975 1.00 80.69 70 LEU A CA 1
ATOM 520 C C . LEU A 1 70 ? 8.520 -5.046 7.426 1.00 80.69 70 LEU A C 1
ATOM 522 O O . LEU A 1 70 ? 8.388 -5.892 8.313 1.00 80.69 70 LEU A O 1
ATOM 526 N N . PRO A 1 71 ? 8.877 -3.778 7.705 1.00 85.12 71 PRO A N 1
ATOM 527 C CA . PRO A 1 71 ? 9.150 -3.290 9.058 1.00 85.12 71 PRO A CA 1
ATOM 528 C C . PRO A 1 71 ? 7.859 -3.047 9.864 1.00 85.12 71 PRO A C 1
ATOM 530 O O . PRO A 1 71 ? 7.811 -2.167 10.720 1.00 85.12 71 PRO A O 1
ATOM 533 N N . PHE A 1 72 ? 6.801 -3.806 9.581 1.00 86.44 72 PHE A N 1
ATOM 534 C CA . PHE A 1 72 ? 5.508 -3.712 10.246 1.00 86.44 72 PHE A CA 1
ATOM 535 C C . PHE A 1 72 ? 5.169 -5.061 10.888 1.00 86.44 72 PHE A C 1
ATOM 537 O O . PHE A 1 72 ? 5.499 -6.112 10.326 1.00 86.44 72 PHE A O 1
ATOM 544 N N . PRO A 1 73 ? 4.529 -5.062 12.068 1.00 86.25 73 PRO A N 1
ATOM 545 C CA . PRO A 1 73 ? 4.074 -6.298 12.687 1.00 86.25 73 PRO A CA 1
ATOM 546 C C . PRO A 1 73 ? 3.030 -6.998 11.806 1.00 86.25 73 PRO A C 1
ATOM 548 O O . PRO A 1 73 ? 2.345 -6.370 10.996 1.00 86.25 73 PRO A O 1
ATOM 551 N N . SER A 1 74 ? 2.893 -8.315 11.977 1.00 83.19 74 SER A N 1
ATOM 552 C CA . SER A 1 74 ? 1.804 -9.051 11.328 1.00 83.19 74 SER A CA 1
ATOM 553 C C . SER A 1 74 ? 0.453 -8.495 11.790 1.00 83.19 74 SER A C 1
ATOM 555 O O . SER A 1 74 ? 0.298 -8.145 12.960 1.00 83.19 74 SER A O 1
ATOM 557 N N . GLY A 1 75 ? -0.503 -8.372 10.867 1.00 85.44 75 GLY A N 1
ATOM 558 C CA . GLY A 1 75 ? -1.811 -7.774 11.147 1.00 85.44 75 GLY A CA 1
ATOM 559 C C . GLY A 1 75 ? -1.806 -6.249 11.317 1.00 85.44 75 GLY A C 1
ATOM 560 O O . GLY A 1 75 ? -2.786 -5.703 11.806 1.00 85.44 75 GLY A O 1
ATOM 561 N N . ALA A 1 76 ? -0.739 -5.540 10.923 1.00 90.31 76 ALA A N 1
ATOM 562 C CA . ALA A 1 76 ? -0.713 -4.069 10.939 1.00 90.31 76 ALA A CA 1
ATOM 563 C C . ALA A 1 76 ? -1.710 -3.412 9.961 1.00 90.31 76 ALA A C 1
ATOM 565 O O . ALA A 1 76 ? -2.017 -2.225 10.096 1.00 90.31 76 ALA A O 1
ATOM 566 N N . PHE A 1 77 ? -2.182 -4.168 8.969 1.00 91.88 77 PHE A N 1
ATOM 567 C CA . PHE A 1 77 ? -3.093 -3.704 7.930 1.00 91.88 77 PHE A CA 1
ATOM 568 C C . PHE A 1 77 ? -4.354 -4.563 7.914 1.00 91.88 77 PHE A C 1
ATOM 570 O O . PHE A 1 77 ? -4.255 -5.790 7.949 1.00 91.88 77 PHE A O 1
ATOM 577 N N . ASP A 1 78 ? -5.516 -3.920 7.802 1.00 91.31 78 ASP A N 1
ATOM 578 C CA . ASP A 1 78 ? -6.807 -4.611 7.680 1.00 91.31 78 ASP A CA 1
ATOM 579 C C . ASP A 1 78 ? -6.978 -5.239 6.286 1.00 91.31 78 ASP A C 1
ATOM 581 O O . ASP A 1 78 ? -7.726 -6.198 6.099 1.00 91.31 78 ASP A O 1
ATOM 585 N N . MET A 1 79 ? -6.272 -4.688 5.295 1.00 88.81 79 MET A N 1
ATOM 586 C CA . MET A 1 79 ? -6.313 -5.118 3.904 1.00 88.81 79 MET A CA 1
ATOM 587 C C . MET A 1 79 ? -4.932 -5.044 3.256 1.00 88.81 79 MET A C 1
ATOM 589 O O . MET A 1 79 ? -4.165 -4.112 3.494 1.00 88.81 79 MET A O 1
ATOM 593 N N . ALA A 1 80 ? -4.653 -5.996 2.366 1.00 88.62 80 ALA A N 1
ATOM 594 C CA . ALA A 1 80 ? -3.535 -5.929 1.438 1.00 88.62 80 ALA A CA 1
ATOM 595 C C . ALA A 1 80 ? -4.046 -6.000 -0.005 1.00 88.62 80 ALA A C 1
ATOM 597 O O . ALA A 1 80 ? -4.861 -6.857 -0.348 1.00 88.62 80 ALA A O 1
ATOM 598 N N . HIS A 1 81 ? -3.540 -5.110 -0.848 1.00 88.69 81 HIS A N 1
ATOM 599 C CA . HIS A 1 81 ? -3.770 -5.085 -2.281 1.00 88.69 81 HIS A CA 1
ATOM 600 C C . HIS A 1 81 ? -2.447 -5.212 -3.021 1.00 88.69 81 HIS A C 1
ATOM 602 O O . HIS A 1 81 ? -1.383 -4.790 -2.558 1.00 88.69 81 HIS A O 1
ATOM 608 N N . CYS A 1 82 ? -2.527 -5.828 -4.190 1.00 86.12 82 CYS A N 1
ATOM 609 C CA . CYS A 1 82 ? -1.382 -6.047 -5.036 1.00 86.12 82 CYS A CA 1
AT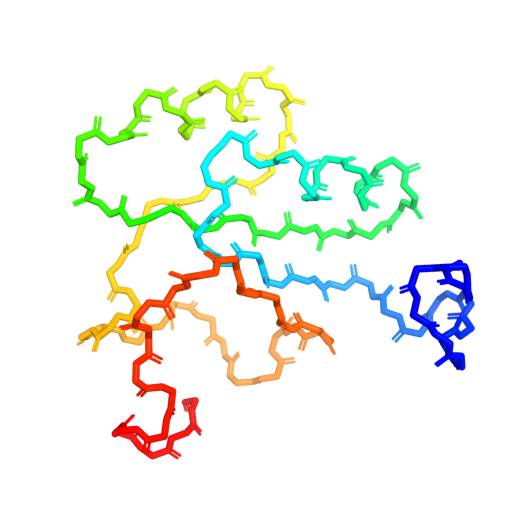OM 610 C C . CYS A 1 82 ? -1.782 -5.893 -6.500 1.00 86.12 82 CYS A C 1
ATOM 612 O O . CYS A 1 82 ? -2.527 -6.712 -7.045 1.00 86.12 82 CYS A O 1
ATOM 614 N N . SER A 1 83 ? -1.238 -4.868 -7.159 1.00 80.00 83 SER A N 1
ATOM 615 C CA . SER A 1 83 ? -1.424 -4.673 -8.593 1.00 80.00 83 SER A CA 1
ATOM 616 C C . SER A 1 83 ? -0.285 -5.354 -9.360 1.00 80.00 83 SER A C 1
ATOM 618 O O . SER A 1 83 ? 0.826 -4.847 -9.485 1.00 80.00 83 SER A O 1
ATOM 620 N N . ARG A 1 84 ? -0.552 -6.575 -9.846 1.00 77.12 84 ARG A N 1
ATOM 621 C CA . ARG A 1 84 ? 0.385 -7.363 -10.674 1.00 77.12 84 ARG A CA 1
ATOM 622 C C . ARG A 1 84 ? 1.777 -7.551 -10.031 1.00 77.12 84 ARG A C 1
ATOM 624 O O . ARG A 1 84 ? 2.791 -7.589 -10.725 1.00 77.12 84 ARG A O 1
ATOM 631 N N . CYS A 1 85 ? 1.843 -7.680 -8.712 1.00 74.31 85 CYS A N 1
ATOM 632 C CA . CYS A 1 85 ? 3.104 -7.871 -8.003 1.00 74.31 85 CYS A CA 1
ATOM 633 C C . CYS A 1 85 ? 3.505 -9.347 -8.029 1.00 74.31 85 CYS A C 1
ATOM 635 O O . CYS A 1 85 ? 2.734 -10.228 -7.652 1.00 74.31 85 CYS A O 1
ATOM 637 N N . LEU A 1 86 ? 4.745 -9.611 -8.431 1.00 76.38 86 LEU A N 1
ATOM 638 C CA . LEU A 1 86 ? 5.370 -10.934 -8.388 1.00 76.38 86 LEU A CA 1
ATOM 639 C C . LEU A 1 86 ? 5.892 -11.236 -6.976 1.00 76.38 86 LEU A C 1
ATOM 641 O O . LEU A 1 86 ? 7.050 -11.600 -6.795 1.00 76.38 86 LEU A O 1
ATOM 645 N N . ILE A 1 87 ? 5.055 -10.997 -5.965 1.00 76.00 87 ILE A N 1
ATOM 646 C CA . ILE A 1 87 ? 5.402 -11.223 -4.563 1.00 76.00 87 ILE A CA 1
ATOM 647 C C . ILE A 1 87 ? 5.036 -12.670 -4.245 1.00 76.00 87 ILE A C 1
ATOM 649 O O . ILE A 1 87 ? 3.851 -13.017 -4.307 1.00 76.00 87 ILE A O 1
ATOM 653 N N . PRO A 1 88 ? 6.010 -13.528 -3.916 1.00 76.62 88 PRO A N 1
ATOM 654 C CA . PRO A 1 88 ? 5.732 -14.908 -3.567 1.00 76.62 88 PRO A CA 1
ATOM 655 C C . PRO A 1 88 ? 5.227 -14.976 -2.117 1.00 76.62 88 PRO A C 1
ATOM 657 O O . PRO A 1 88 ? 5.926 -15.426 -1.222 1.00 76.62 88 PRO A O 1
ATOM 660 N N . TRP A 1 89 ? 3.999 -14.507 -1.872 1.00 74.44 89 TRP A N 1
ATOM 661 C CA . TRP A 1 89 ? 3.430 -14.337 -0.526 1.00 74.44 89 TRP A CA 1
ATOM 662 C C . TRP A 1 89 ? 3.463 -15.598 0.342 1.00 74.44 89 TRP A C 1
ATOM 664 O O . TRP A 1 89 ? 3.572 -15.501 1.557 1.00 74.44 89 TRP A O 1
ATOM 674 N N . THR A 1 90 ? 3.335 -16.776 -0.267 1.00 72.88 90 THR A N 1
ATOM 675 C CA . THR A 1 90 ? 3.353 -18.070 0.431 1.00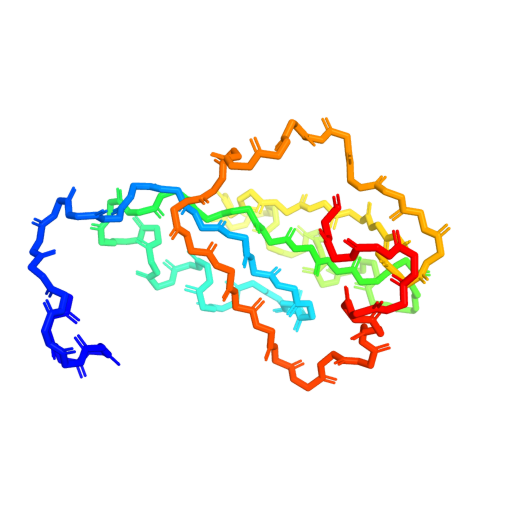 72.88 90 THR A CA 1
ATOM 676 C C . THR A 1 90 ? 4.764 -18.592 0.684 1.00 72.88 90 THR A C 1
ATOM 678 O O . THR A 1 90 ? 4.962 -19.480 1.512 1.00 72.88 90 THR A O 1
ATOM 681 N N . GLU A 1 91 ? 5.745 -18.075 -0.048 1.00 68.12 91 GLU A N 1
ATOM 682 C CA . GLU A 1 91 ? 7.149 -18.379 0.169 1.00 68.12 91 GLU A CA 1
ATOM 683 C C . GLU A 1 91 ? 7.591 -17.638 1.443 1.00 68.12 91 GLU A C 1
ATOM 685 O O . GLU A 1 91 ? 7.121 -16.541 1.733 1.00 68.12 91 GLU A O 1
ATOM 690 N N . PHE A 1 92 ? 8.424 -18.271 2.270 1.00 64.38 92 PHE A N 1
ATOM 691 C CA . PHE A 1 92 ? 8.837 -17.741 3.585 1.00 64.38 92 PHE A CA 1
ATOM 692 C C . PHE A 1 92 ? 7.747 -17.662 4.672 1.00 64.38 92 PHE A C 1
ATOM 694 O O . PHE A 1 92 ? 7.928 -16.973 5.672 1.00 64.38 92 PHE A O 1
ATOM 701 N N . GLY A 1 93 ? 6.670 -18.444 4.545 1.00 60.91 93 GLY A N 1
ATOM 702 C CA . GLY A 1 93 ? 5.763 -18.733 5.663 1.00 60.91 93 GLY A CA 1
ATOM 703 C C . GLY A 1 93 ? 4.480 -17.910 5.719 1.00 60.91 93 GLY A C 1
ATOM 704 O O . GLY A 1 93 ? 3.735 -18.089 6.675 1.00 60.91 93 GLY A O 1
ATOM 705 N N . GLY A 1 94 ? 4.185 -17.089 4.702 1.00 54.72 94 GLY A N 1
ATOM 706 C CA . GLY A 1 94 ? 2.947 -16.309 4.659 1.00 54.72 94 GLY A CA 1
ATOM 707 C C . GLY A 1 94 ? 2.918 -15.236 5.743 1.00 54.72 94 GLY A C 1
ATOM 708 O O . GLY A 1 94 ? 2.479 -15.513 6.852 1.00 54.72 94 GLY A O 1
ATOM 709 N N . LEU A 1 95 ? 3.341 -14.014 5.394 1.00 51.19 95 LEU A N 1
ATOM 710 C CA . LEU A 1 95 ? 3.559 -12.859 6.296 1.00 51.19 95 LEU A CA 1
ATOM 711 C C . LEU A 1 95 ? 4.788 -12.951 7.226 1.00 51.19 95 LEU A C 1
ATOM 713 O O . LEU A 1 95 ? 4.722 -13.406 8.394 1.00 51.19 95 LEU A O 1
#